Protein AF-A0AAV4UD86-F1 (afdb_monomer)

Organism: NCBI:txid1538125

Secondary structure (DSSP, 8-state):
---EE-GGG-BTTB--EES--TTS-EEEEEEEE--TTT--EEEEEEEEP--B--SS--EEEE--S---TTPPP-EEEEPPP-BSPP----EETTEEPPGGG-----

Sequence (106 aa):
MPLSVQLSKSNKNSVYLRHVDLNSGGIYRCEISAEAPSFDTAEAEKEMKVFVLPSEGPTLTGGNQEYRIGDTVVVNCTSAKSKPAATLRWYINDELVSQENSPVRS

Structure (mmCIF, N/CA/C/O backbone):
data_AF-A0AAV4UD86-F1
#
_entry.id   AF-A0AAV4UD86-F1
#
loop_
_atom_site.group_PDB
_atom_site.id
_atom_site.type_symbol
_atom_site.label_atom_id
_atom_site.label_alt_id
_atom_site.label_comp_id
_atom_site.label_asym_id
_atom_site.label_entity_id
_atom_site.label_seq_id
_atom_site.pdbx_PDB_ins_code
_atom_site.Cartn_x
_atom_site.Cartn_y
_atom_site.Cartn_z
_atom_site.occupancy
_atom_site.B_iso_or_equiv
_atom_site.auth_seq_id
_atom_site.auth_comp_id
_atom_site.auth_asym_id
_atom_site.auth_atom_id
_atom_site.pdbx_PDB_model_num
ATOM 1 N N . MET A 1 1 ? -0.052 -17.246 -5.768 1.00 74.44 1 MET A N 1
ATOM 2 C CA . MET A 1 1 ? 0.577 -17.507 -7.084 1.00 74.44 1 MET A CA 1
ATOM 3 C C . MET A 1 1 ? 1.700 -16.502 -7.273 1.00 74.44 1 MET A C 1
ATOM 5 O O . MET A 1 1 ? 1.542 -15.400 -6.762 1.00 74.44 1 MET A O 1
ATOM 9 N N . PRO A 1 2 ? 2.809 -16.861 -7.935 1.00 90.25 2 PRO A N 1
ATOM 10 C CA . PRO A 1 2 ? 3.921 -15.937 -8.146 1.00 90.25 2 PRO A CA 1
ATOM 11 C C . PRO A 1 2 ? 3.540 -14.794 -9.099 1.00 90.25 2 PRO A C 1
ATOM 13 O O . PRO A 1 2 ? 2.690 -14.969 -9.984 1.00 90.25 2 PRO A O 1
ATOM 16 N N . LEU A 1 3 ? 4.203 -13.647 -8.925 1.00 94.38 3 LEU A N 1
ATOM 17 C CA . LEU A 1 3 ? 4.161 -12.524 -9.861 1.00 94.38 3 LEU A CA 1
ATOM 18 C C . LEU A 1 3 ? 4.537 -13.021 -11.263 1.00 94.38 3 LEU A C 1
ATOM 20 O O . LEU A 1 3 ? 5.511 -13.754 -11.431 1.00 94.38 3 LEU A O 1
ATOM 24 N N . SER A 1 4 ? 3.754 -12.655 -12.275 1.00 96.12 4 SER A N 1
ATOM 25 C CA . SER A 1 4 ? 3.971 -13.134 -13.648 1.00 96.12 4 SER A CA 1
ATOM 26 C C . SER A 1 4 ? 3.584 -12.086 -14.683 1.00 96.12 4 SER A C 1
ATOM 28 O O . SER A 1 4 ? 2.641 -11.323 -14.481 1.00 96.12 4 SER A O 1
ATOM 30 N N . VAL A 1 5 ? 4.294 -12.062 -15.809 1.00 96.31 5 VAL A N 1
ATOM 31 C CA . VAL A 1 5 ? 3.969 -11.190 -16.944 1.00 96.31 5 VAL A CA 1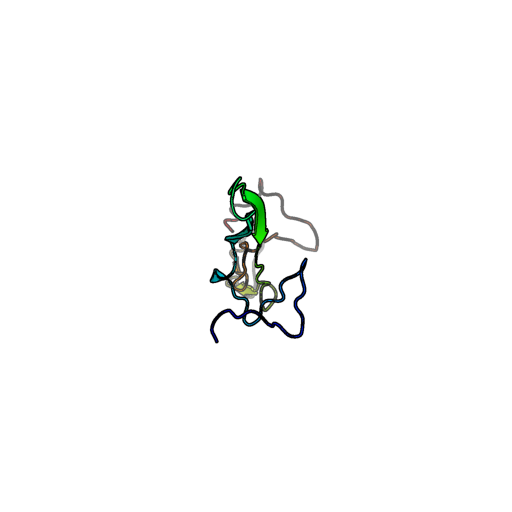
ATOM 32 C C . VAL A 1 5 ? 2.922 -11.866 -17.824 1.00 96.31 5 VAL A C 1
ATOM 34 O O . VAL A 1 5 ? 3.102 -12.998 -18.272 1.00 96.31 5 VAL A O 1
ATOM 37 N N . GLN A 1 6 ? 1.834 -11.163 -18.130 1.00 97.38 6 GLN A N 1
ATOM 38 C CA . GLN A 1 6 ? 0.854 -11.613 -19.108 1.00 97.38 6 GLN A CA 1
ATOM 39 C C . GLN A 1 6 ? 1.210 -11.092 -20.503 1.00 97.38 6 GLN A C 1
ATOM 41 O O . GLN A 1 6 ? 0.795 -10.001 -20.904 1.00 97.38 6 GLN A O 1
ATOM 46 N N . LEU A 1 7 ? 1.918 -11.919 -21.273 1.00 96.75 7 LEU A N 1
ATOM 47 C CA . LEU A 1 7 ? 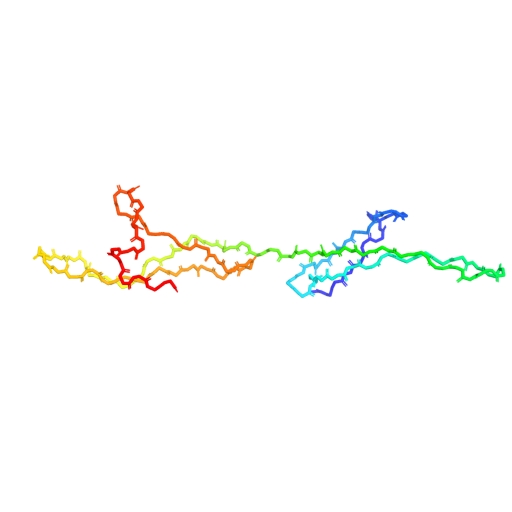2.375 -11.576 -22.624 1.00 96.75 7 LEU A CA 1
ATOM 48 C C . LEU A 1 7 ? 1.227 -11.200 -23.571 1.00 96.75 7 LEU A C 1
ATOM 50 O O . LEU A 1 7 ? 1.345 -10.227 -24.302 1.00 96.75 7 LEU A O 1
ATOM 54 N N . SER A 1 8 ? 0.077 -11.880 -23.497 1.00 97.75 8 SER A N 1
ATOM 55 C CA . SER A 1 8 ? -1.079 -11.587 -24.363 1.00 97.75 8 SER A CA 1
ATOM 56 C C . SER A 1 8 ? -1.726 -10.215 -24.140 1.00 97.75 8 SER A C 1
ATOM 58 O O . SER A 1 8 ? -2.517 -9.778 -24.970 1.00 97.75 8 SER A O 1
ATOM 60 N N . LYS A 1 9 ? -1.412 -9.537 -23.028 1.00 97.75 9 LYS A N 1
ATOM 61 C CA . LYS A 1 9 ? -1.854 -8.164 -22.724 1.00 97.75 9 LYS A CA 1
ATOM 62 C C . LYS A 1 9 ? -0.704 -7.153 -22.724 1.00 97.75 9 LYS A C 1
ATOM 64 O O . LYS A 1 9 ? -0.926 -5.990 -22.401 1.00 97.75 9 LYS A O 1
ATOM 69 N N . SER A 1 10 ? 0.507 -7.600 -23.039 1.00 97.62 10 SER A N 1
ATOM 70 C CA . SER A 1 10 ? 1.710 -6.770 -23.046 1.00 97.62 10 SER A CA 1
ATOM 71 C C . SER A 1 10 ? 2.114 -6.435 -24.481 1.00 97.62 10 SER A C 1
ATOM 73 O O . SER A 1 10 ? 1.723 -7.116 -25.429 1.00 97.62 10 SER A O 1
ATOM 75 N N . ASN A 1 11 ? 2.891 -5.373 -24.651 1.00 95.62 11 ASN A N 1
ATOM 76 C CA . ASN A 1 11 ? 3.428 -4.952 -25.941 1.00 95.62 11 ASN A CA 1
ATOM 77 C C . ASN A 1 11 ? 4.803 -4.284 -25.753 1.00 95.62 11 ASN A C 1
ATOM 79 O O . ASN A 1 11 ? 5.364 -4.304 -24.660 1.00 95.62 11 ASN A O 1
ATOM 83 N N . LYS A 1 12 ? 5.340 -3.678 -26.819 1.00 90.62 12 LYS A N 1
ATOM 84 C CA . LYS A 1 12 ? 6.676 -3.056 -26.834 1.00 90.62 12 LYS A CA 1
ATOM 85 C C . LYS A 1 12 ? 6.862 -1.913 -25.824 1.00 90.62 12 LYS A C 1
ATOM 87 O O . LYS A 1 12 ? 7.995 -1.583 -25.505 1.00 90.62 12 LYS A O 1
ATOM 92 N N . ASN A 1 13 ? 5.781 -1.311 -25.334 1.00 90.75 13 ASN A N 1
ATOM 93 C CA . ASN A 1 13 ? 5.810 -0.137 -24.460 1.00 90.75 13 ASN A CA 1
ATOM 94 C C . ASN A 1 13 ? 5.059 -0.357 -23.137 1.00 90.75 13 ASN A C 1
ATOM 96 O O . ASN A 1 13 ? 4.973 0.558 -22.321 1.00 90.75 13 ASN A O 1
ATOM 100 N N . SER A 1 14 ? 4.444 -1.521 -22.918 1.00 93.81 14 SER A N 1
ATOM 101 C CA . SER A 1 14 ? 3.599 -1.769 -21.746 1.00 93.81 14 SER A CA 1
ATOM 102 C C . SER A 1 14 ? 3.654 -3.227 -21.312 1.00 93.81 14 SER A C 1
ATOM 104 O O . SER A 1 14 ? 3.437 -4.132 -22.118 1.00 93.81 14 SER A O 1
ATOM 106 N N . VAL A 1 15 ? 3.889 -3.446 -20.018 1.00 94.69 15 VAL A N 1
ATOM 107 C CA . VAL A 1 15 ? 3.957 -4.771 -19.389 1.00 94.69 15 VAL A CA 1
ATOM 108 C C . VAL A 1 15 ? 2.758 -4.949 -18.464 1.00 94.69 15 VAL A C 1
ATOM 110 O O . VAL A 1 15 ? 2.531 -4.138 -17.569 1.00 94.69 15 VAL A O 1
ATOM 113 N N . TYR A 1 16 ? 1.990 -6.019 -18.666 1.00 96.94 16 TYR A N 1
ATOM 114 C CA . TYR A 1 16 ? 0.863 -6.368 -17.802 1.00 96.94 16 TYR A CA 1
ATOM 115 C C . TYR A 1 16 ? 1.284 -7.435 -16.788 1.00 96.94 16 TYR A C 1
ATOM 117 O O . TYR A 1 16 ? 1.624 -8.554 -17.173 1.00 96.94 16 TYR A O 1
ATOM 125 N N . LEU A 1 17 ? 1.229 -7.115 -15.494 1.00 96.00 17 LEU A N 1
ATOM 126 C CA . LEU A 1 17 ? 1.582 -8.030 -14.404 1.00 96.00 17 LEU A CA 1
ATOM 127 C C . LEU A 1 17 ? 0.335 -8.692 -13.797 1.00 96.00 17 LEU A C 1
ATOM 129 O O . LEU A 1 17 ? -0.709 -8.061 -13.627 1.00 96.00 17 LEU A O 1
ATOM 133 N N . ARG A 1 18 ? 0.444 -9.975 -13.445 1.00 96.50 18 ARG A N 1
ATOM 134 C CA . ARG A 1 18 ? -0.562 -10.762 -12.717 1.00 96.50 18 ARG A CA 1
ATOM 135 C C . ARG A 1 18 ? -0.034 -11.212 -11.369 1.00 96.50 18 ARG A C 1
ATOM 137 O O . ARG A 1 18 ? 1.162 -11.441 -11.222 1.00 96.50 18 ARG A O 1
ATOM 144 N N . HIS A 1 19 ? -0.969 -11.431 -10.443 1.00 95.12 19 HIS A N 1
ATOM 145 C CA . HIS A 1 19 ? -0.690 -11.823 -9.060 1.00 95.12 19 HIS A CA 1
ATOM 146 C C . HIS A 1 19 ? 0.174 -10.783 -8.332 1.00 95.12 19 HIS A C 1
ATOM 148 O O . HIS A 1 19 ? 1.106 -11.133 -7.620 1.00 95.12 19 HIS A O 1
ATOM 154 N N . VAL A 1 20 ? -0.141 -9.501 -8.549 1.00 94.25 20 VAL A N 1
ATOM 155 C CA . VAL A 1 20 ? 0.484 -8.383 -7.836 1.00 94.25 20 VAL A CA 1
ATOM 156 C C . VAL A 1 20 ? 0.059 -8.430 -6.373 1.00 94.25 20 VAL A C 1
ATOM 158 O O . VAL A 1 20 ? -1.128 -8.53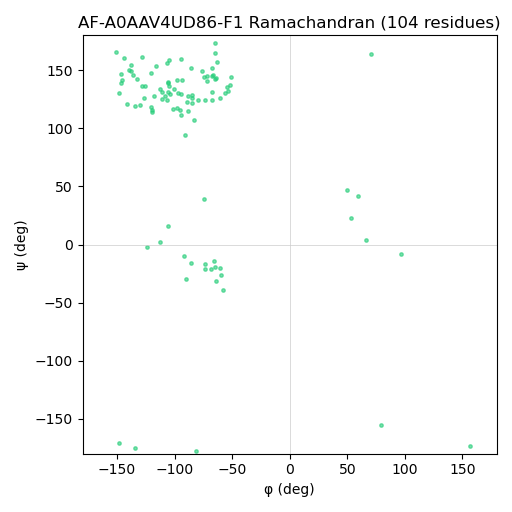0 -6.062 1.00 94.25 20 VAL A O 1
ATOM 161 N N . ASP A 1 21 ? 1.039 -8.329 -5.489 1.00 94.25 21 ASP A N 1
ATOM 162 C CA . ASP A 1 21 ? 0.871 -8.271 -4.043 1.00 94.25 21 ASP A CA 1
ATOM 163 C C . ASP A 1 21 ? 1.740 -7.156 -3.435 1.00 94.25 21 ASP A C 1
ATOM 165 O O . ASP A 1 21 ? 2.397 -6.387 -4.139 1.00 94.25 21 ASP A O 1
ATOM 169 N N . LEU A 1 22 ? 1.762 -7.062 -2.105 1.00 93.56 22 LEU A N 1
ATOM 170 C CA . LEU A 1 22 ? 2.545 -6.053 -1.389 1.00 93.56 22 LEU A CA 1
ATOM 171 C C . LEU A 1 22 ? 4.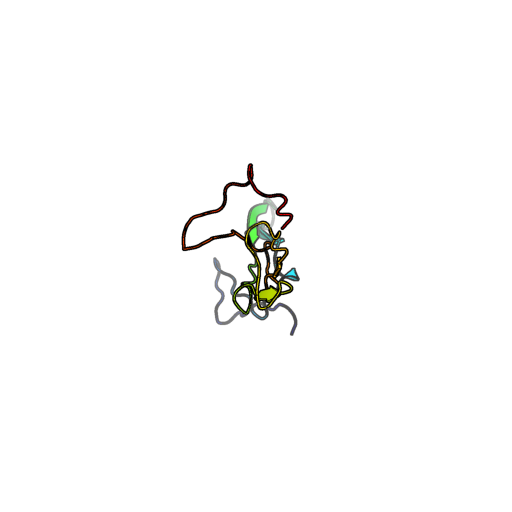057 -6.116 -1.645 1.00 93.56 22 LEU A C 1
ATOM 173 O O . LEU A 1 22 ? 4.717 -5.083 -1.508 1.00 93.56 22 LEU A O 1
ATOM 177 N N . ASN A 1 23 ? 4.587 -7.292 -1.990 1.00 93.50 23 ASN A N 1
ATOM 178 C CA . ASN A 1 23 ? 6.008 -7.518 -2.263 1.00 93.50 23 ASN A CA 1
ATOM 179 C C . ASN A 1 23 ? 6.366 -7.192 -3.714 1.00 93.50 23 ASN A C 1
ATOM 181 O O . ASN A 1 23 ? 7.534 -7.032 -4.043 1.00 93.50 23 ASN A O 1
ATOM 185 N N . SER A 1 24 ? 5.358 -7.081 -4.577 1.00 95.38 24 SER A N 1
ATOM 186 C CA . SER A 1 24 ? 5.532 -6.705 -5.976 1.00 95.38 24 SER A CA 1
ATOM 187 C C . SER A 1 24 ? 5.857 -5.215 -6.138 1.00 95.38 24 SER A C 1
ATOM 189 O O . SER A 1 24 ? 6.307 -4.809 -7.205 1.00 95.38 24 SER A O 1
ATOM 191 N N . GLY A 1 25 ? 5.609 -4.387 -5.116 1.00 95.56 25 GLY A N 1
ATOM 192 C CA . GLY A 1 25 ? 5.965 -2.967 -5.132 1.00 95.56 25 GLY A CA 1
ATOM 193 C C . GLY A 1 25 ? 7.479 -2.747 -5.110 1.00 95.56 25 GLY A C 1
ATOM 194 O O . GLY A 1 25 ? 8.209 -3.491 -4.461 1.00 95.56 25 GLY A O 1
ATOM 195 N N . GLY A 1 26 ? 7.950 -1.713 -5.800 1.00 96.25 26 GLY A N 1
ATOM 196 C CA . GLY A 1 26 ? 9.379 -1.430 -5.935 1.00 96.25 26 GLY A CA 1
ATOM 197 C C . GLY A 1 26 ? 9.697 -0.604 -7.174 1.00 96.25 26 GLY A C 1
ATOM 198 O O . GLY A 1 26 ? 8.792 -0.134 -7.864 1.00 96.25 26 GLY A O 1
ATOM 199 N N . ILE A 1 27 ? 10.986 -0.423 -7.451 1.00 97.81 27 ILE A N 1
ATOM 200 C CA . ILE A 1 27 ? 11.462 0.265 -8.654 1.00 97.81 27 ILE A CA 1
ATOM 201 C C . ILE A 1 27 ? 11.523 -0.738 -9.807 1.00 97.81 27 ILE A C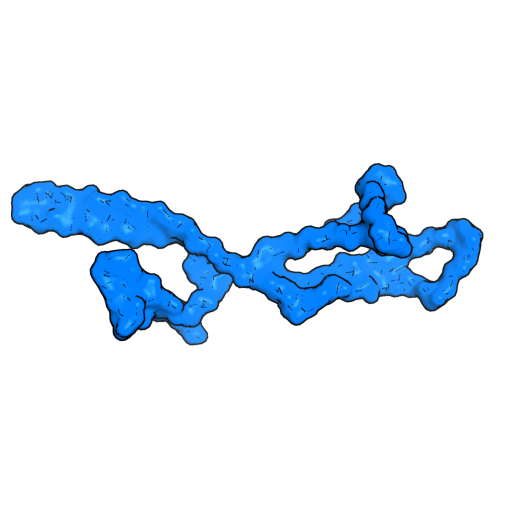 1
ATOM 203 O O . ILE A 1 27 ? 12.146 -1.791 -9.696 1.00 97.81 27 ILE A O 1
ATOM 207 N N . TYR A 1 28 ? 10.863 -0.399 -10.909 1.00 95.94 28 TYR A N 1
ATOM 208 C CA . TYR A 1 28 ? 10.898 -1.136 -12.163 1.00 95.94 28 TYR A CA 1
ATOM 209 C C . TYR A 1 28 ? 11.744 -0.358 -13.163 1.00 95.94 28 TYR A C 1
ATOM 211 O O . TYR A 1 28 ? 11.531 0.841 -13.352 1.00 95.94 28 TYR A O 1
ATOM 219 N N . ARG A 1 29 ? 12.674 -1.056 -13.813 1.00 95.19 29 ARG A N 1
ATOM 220 C CA . ARG A 1 29 ? 13.599 -0.510 -14.806 1.00 95.19 29 ARG A CA 1
ATOM 221 C C . ARG A 1 29 ? 13.258 -1.057 -16.186 1.00 95.19 29 ARG A C 1
ATOM 223 O O . ARG A 1 29 ? 13.064 -2.260 -16.353 1.00 95.19 29 ARG A O 1
ATOM 230 N N . CYS A 1 30 ? 13.172 -0.167 -17.165 1.00 93.38 30 CYS A N 1
ATOM 231 C CA . CYS A 1 30 ? 13.155 -0.510 -18.579 1.00 93.38 30 CYS A CA 1
ATOM 232 C C . CYS A 1 30 ? 14.535 -0.194 -19.151 1.00 93.38 30 CYS A C 1
ATOM 234 O O . CYS A 1 30 ? 15.035 0.907 -18.946 1.00 93.38 30 CYS A O 1
ATOM 236 N N . GLU A 1 31 ? 15.133 -1.155 -19.847 1.00 93.81 31 GLU A N 1
ATOM 237 C CA . GLU A 1 31 ? 16.467 -1.044 -20.427 1.00 93.81 31 GLU A CA 1
ATOM 238 C C . GLU A 1 31 ? 16.426 -1.433 -21.906 1.00 93.81 31 GLU A C 1
ATOM 240 O O . GLU A 1 31 ? 15.762 -2.401 -22.286 1.00 93.81 31 GLU A O 1
ATOM 245 N N . ILE A 1 32 ? 17.113 -0.653 -22.736 1.00 92.12 32 ILE A N 1
ATOM 246 C CA . ILE A 1 32 ? 17.245 -0.861 -24.175 1.00 92.12 32 ILE A CA 1
ATOM 247 C C . ILE A 1 32 ? 18.730 -0.768 -24.511 1.00 92.12 32 ILE A C 1
ATOM 249 O O . ILE A 1 32 ? 19.333 0.285 -24.313 1.00 92.12 32 ILE A O 1
ATOM 253 N N . SER A 1 33 ? 19.295 -1.840 -25.060 1.00 92.50 33 SER A N 1
ATOM 254 C CA . SER A 1 33 ? 20.699 -1.888 -25.473 1.00 92.50 33 SER A CA 1
ATOM 255 C C . SER A 1 33 ? 20.817 -1.988 -26.991 1.00 92.50 33 SER A C 1
ATOM 257 O O . SER A 1 33 ? 20.121 -2.781 -27.629 1.00 92.50 33 SER A O 1
ATOM 259 N N . ALA A 1 34 ? 21.697 -1.176 -27.567 1.00 92.88 34 ALA A N 1
ATOM 260 C CA . ALA A 1 34 ? 22.146 -1.307 -28.941 1.00 92.88 34 ALA A CA 1
ATOM 261 C C . ALA A 1 34 ? 23.159 -2.458 -29.056 1.00 92.88 34 ALA A C 1
ATOM 263 O O . ALA A 1 34 ? 23.901 -2.754 -28.120 1.00 92.88 34 ALA A O 1
ATOM 264 N N . GLU A 1 35 ? 23.196 -3.113 -30.214 1.00 91.69 35 GLU A N 1
ATOM 265 C CA . GLU A 1 35 ? 24.191 -4.148 -30.505 1.00 91.69 35 GLU A CA 1
ATOM 266 C C . GLU A 1 35 ? 25.532 -3.535 -30.956 1.00 91.69 35 GLU A C 1
ATOM 268 O O . GLU A 1 35 ? 25.719 -2.314 -30.995 1.00 91.69 35 GLU A O 1
ATOM 273 N N . ALA A 1 36 ? 26.497 -4.398 -31.285 1.00 90.44 36 ALA A N 1
ATOM 274 C CA . ALA A 1 36 ? 27.781 -3.985 -31.836 1.00 90.44 36 ALA A CA 1
ATOM 275 C C . ALA A 1 36 ? 27.602 -3.038 -33.048 1.00 90.44 36 ALA A C 1
ATOM 277 O O . ALA A 1 36 ? 26.703 -3.252 -33.866 1.00 90.44 36 ALA A O 1
ATOM 278 N N . PRO A 1 37 ? 28.479 -2.028 -33.223 1.00 88.94 37 PRO A N 1
ATOM 279 C CA . PRO A 1 37 ? 29.734 -1.809 -32.496 1.00 88.94 37 PRO A CA 1
ATOM 280 C C . PRO A 1 37 ? 29.634 -0.917 -31.248 1.00 88.94 37 PRO A C 1
ATOM 282 O O . PRO A 1 37 ? 30.627 -0.818 -30.533 1.00 88.94 37 PRO A O 1
ATOM 285 N N . SER A 1 38 ? 28.506 -0.243 -30.993 1.00 88.62 38 SER A N 1
ATOM 286 C CA . SER A 1 38 ? 28.452 0.806 -29.963 1.00 88.62 38 SER A CA 1
ATOM 287 C C . SER A 1 38 ? 28.075 0.302 -28.569 1.00 88.62 38 SER A C 1
ATOM 289 O O . SER A 1 38 ? 28.558 0.862 -27.591 1.00 88.62 38 SER A O 1
ATOM 291 N N . PHE A 1 39 ? 27.286 -0.777 -28.461 1.00 88.62 39 PHE A N 1
ATOM 292 C CA . PHE A 1 39 ? 26.859 -1.366 -27.178 1.00 88.62 39 PHE A CA 1
ATOM 293 C C . PHE A 1 39 ? 26.203 -0.366 -26.200 1.00 88.62 39 PHE A C 1
ATOM 295 O O . PHE A 1 39 ? 26.185 -0.587 -24.987 1.00 88.62 39 PHE A O 1
ATOM 302 N N . ASP A 1 40 ? 25.661 0.742 -26.713 1.00 93.50 40 ASP A N 1
ATOM 303 C CA . ASP A 1 40 ? 25.027 1.777 -25.896 1.00 93.50 40 ASP A CA 1
ATOM 304 C C . ASP A 1 40 ? 23.795 1.222 -25.182 1.00 93.50 40 ASP A C 1
ATOM 306 O O . ASP A 1 40 ? 23.041 0.438 -25.752 1.00 93.50 40 ASP A O 1
ATOM 310 N N . THR A 1 41 ? 23.549 1.657 -23.947 1.00 94.56 41 THR A N 1
ATOM 311 C CA . THR A 1 41 ? 22.360 1.263 -23.183 1.00 94.56 41 THR A CA 1
ATOM 312 C C . THR A 1 41 ? 21.626 2.497 -22.678 1.00 94.56 41 THR A C 1
ATOM 314 O O . THR A 1 41 ? 22.214 3.363 -22.033 1.00 94.56 41 THR A O 1
ATOM 317 N N . ALA A 1 42 ? 20.334 2.574 -22.981 1.00 94.44 42 ALA A N 1
ATOM 318 C CA . ALA A 1 42 ? 19.419 3.565 -22.443 1.00 94.44 42 ALA A CA 1
ATOM 319 C C . ALA A 1 42 ? 18.504 2.901 -21.416 1.00 94.44 42 ALA A C 1
ATOM 321 O O . ALA A 1 42 ? 18.007 1.794 -21.629 1.00 94.44 42 ALA A O 1
ATOM 322 N N . GLU A 1 43 ? 18.248 3.594 -20.316 1.00 95.12 43 GLU A N 1
ATOM 323 C CA . GLU A 1 43 ? 17.431 3.075 -19.230 1.00 95.12 43 GLU A CA 1
ATOM 324 C C . GLU A 1 43 ? 16.473 4.130 -18.675 1.00 95.12 43 GLU A C 1
ATOM 326 O O . GLU A 1 43 ? 16.709 5.337 -18.771 1.00 95.12 43 GLU A O 1
ATOM 331 N N . ALA A 1 44 ? 15.369 3.664 -18.102 1.00 95.44 44 ALA A N 1
ATOM 332 C CA . ALA A 1 44 ? 14.425 4.490 -17.371 1.00 95.44 44 ALA A CA 1
ATOM 333 C C . ALA A 1 44 ? 13.821 3.698 -16.212 1.00 95.44 44 ALA A C 1
ATOM 335 O O . ALA A 1 44 ? 13.492 2.520 -16.357 1.00 95.44 44 ALA A O 1
ATOM 336 N N . GLU A 1 45 ? 13.612 4.362 -15.078 1.00 96.88 45 GLU A N 1
ATOM 337 C CA . GLU A 1 45 ? 13.087 3.741 -13.864 1.00 96.88 45 GLU A CA 1
ATOM 338 C C . GLU A 1 45 ? 11.780 4.385 -13.397 1.00 96.88 45 GLU A C 1
ATOM 340 O O . GLU A 1 45 ? 11.547 5.590 -13.549 1.00 96.88 45 GLU A O 1
ATOM 345 N N . LYS A 1 46 ? 10.911 3.575 -12.786 1.00 96.81 46 LYS A N 1
ATOM 346 C CA . LYS A 1 46 ? 9.696 4.055 -12.127 1.00 96.81 46 LYS A CA 1
ATOM 347 C C . LYS A 1 46 ? 9.336 3.211 -10.912 1.00 96.81 46 LYS A C 1
ATOM 349 O O . LYS A 1 46 ? 9.371 1.988 -10.955 1.00 96.81 46 LYS A O 1
ATOM 354 N N . GLU A 1 47 ? 8.916 3.872 -9.840 1.00 97.31 47 GLU A N 1
ATOM 355 C CA . GLU A 1 47 ? 8.394 3.208 -8.646 1.00 97.31 47 GLU A CA 1
ATOM 356 C C . GLU A 1 47 ? 6.930 2.770 -8.842 1.00 97.31 47 GLU A C 1
ATOM 358 O O . GLU A 1 47 ? 6.053 3.593 -9.122 1.00 97.31 47 GLU A O 1
ATOM 363 N N . MET A 1 48 ? 6.652 1.481 -8.638 1.00 95.69 48 MET A N 1
ATOM 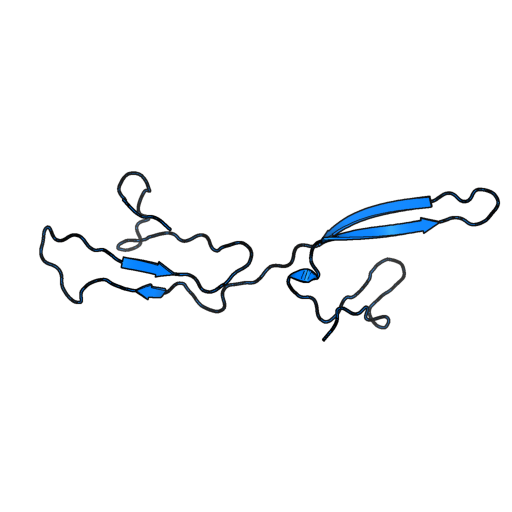364 C CA . MET A 1 48 ? 5.304 0.933 -8.500 1.00 95.69 48 MET A CA 1
ATOM 365 C C . MET A 1 48 ? 4.935 0.829 -7.017 1.00 95.69 48 MET A C 1
ATOM 367 O O . MET A 1 48 ? 5.520 0.042 -6.270 1.00 95.69 48 MET A O 1
ATOM 371 N N . LYS A 1 49 ? 3.915 1.584 -6.599 1.00 95.88 49 LYS A N 1
ATOM 372 C CA . LYS A 1 49 ? 3.355 1.525 -5.241 1.00 95.88 49 LYS A CA 1
ATOM 373 C C . LYS A 1 49 ? 2.123 0.631 -5.214 1.00 95.88 49 LYS A C 1
ATOM 375 O O . LYS A 1 49 ? 1.209 0.811 -6.013 1.00 95.88 49 LYS A O 1
ATOM 380 N N . VAL A 1 50 ? 2.088 -0.301 -4.264 1.00 95.44 50 VAL A N 1
ATOM 381 C CA . VAL A 1 50 ? 0.938 -1.183 -4.035 1.00 95.44 50 VAL A CA 1
ATOM 382 C C . VAL A 1 50 ? 0.219 -0.741 -2.769 1.00 95.44 50 VAL A C 1
ATOM 384 O O . VAL A 1 50 ? 0.825 -0.659 -1.698 1.00 95.44 50 VAL A O 1
ATOM 387 N N . PHE A 1 51 ? -1.074 -0.462 -2.910 1.00 95.06 51 PHE A N 1
ATOM 388 C CA . PHE A 1 51 ? -1.944 -0.020 -1.828 1.00 95.06 51 PHE A CA 1
ATOM 389 C C . PHE A 1 51 ? -2.863 -1.157 -1.396 1.00 95.06 51 PHE A C 1
ATOM 391 O O . PHE A 1 51 ? -3.393 -1.889 -2.231 1.00 95.06 51 PHE A O 1
ATOM 398 N N . VAL A 1 52 ? -3.063 -1.279 -0.088 1.00 94.62 52 VAL A N 1
ATOM 399 C CA . VAL A 1 52 ? -4.044 -2.194 0.500 1.00 94.62 52 VAL A CA 1
ATOM 400 C C . VAL A 1 52 ? -5.017 -1.351 1.291 1.00 94.62 52 VAL A C 1
ATOM 402 O O . VAL A 1 52 ? -4.631 -0.712 2.270 1.00 94.62 52 VAL A O 1
ATOM 405 N N . LEU A 1 53 ? -6.265 -1.333 0.836 1.00 93.88 53 LEU A N 1
ATOM 406 C CA . LEU A 1 53 ? -7.344 -0.670 1.550 1.00 93.88 53 LEU A CA 1
ATOM 407 C C . LEU A 1 53 ? -7.749 -1.519 2.764 1.00 93.88 53 LEU A C 1
ATOM 409 O O . LEU A 1 53 ? -7.727 -2.749 2.660 1.00 93.88 53 LEU A O 1
ATOM 413 N N . PRO A 1 54 ? -8.123 -0.889 3.893 1.00 95.06 54 PRO A N 1
ATOM 414 C CA . PRO A 1 54 ? -8.783 -1.599 4.980 1.00 95.06 54 PRO A CA 1
ATOM 415 C C . PRO A 1 54 ? -9.993 -2.373 4.440 1.00 95.06 54 PRO A C 1
ATOM 417 O O . PRO A 1 54 ? -10.754 -1.847 3.627 1.00 95.06 54 PRO A O 1
ATOM 420 N N . SER A 1 55 ? -10.178 -3.615 4.886 1.00 95.31 55 SER A N 1
ATOM 421 C CA . SER A 1 55 ? -11.325 -4.445 4.483 1.00 95.31 55 SER A CA 1
ATOM 422 C C . SER A 1 55 ? -12.660 -3.933 5.026 1.00 95.31 55 SER A C 1
ATOM 424 O O . SER A 1 55 ? -13.713 -4.269 4.494 1.00 95.31 55 SER A O 1
ATOM 426 N N . GLU A 1 56 ? -12.609 -3.137 6.088 1.00 95.25 56 GLU A N 1
ATOM 427 C CA . GLU A 1 56 ? -13.748 -2.595 6.815 1.00 95.25 56 GLU A CA 1
ATOM 428 C C . GLU A 1 56 ? -13.377 -1.246 7.445 1.00 95.25 56 GLU A C 1
ATOM 430 O O . GLU A 1 56 ? -12.200 -0.874 7.519 1.00 95.25 56 GLU A O 1
ATOM 435 N N . GLY A 1 57 ? -14.397 -0.502 7.876 1.00 93.00 57 GLY A N 1
ATOM 436 C CA . GLY A 1 57 ? -14.206 0.726 8.643 1.00 93.00 57 GLY A CA 1
ATOM 437 C C . GLY A 1 57 ? -13.572 0.458 10.014 1.00 93.00 57 GLY A C 1
ATOM 438 O O . GLY A 1 57 ? -13.539 -0.685 10.470 1.00 93.00 57 GLY A O 1
ATOM 439 N N . PRO A 1 58 ? -13.053 1.495 10.690 1.00 94.50 58 PRO A N 1
ATOM 440 C CA . PRO A 1 58 ? -12.477 1.317 12.010 1.00 94.50 58 PRO A CA 1
ATOM 441 C C . PRO A 1 58 ? -13.541 0.931 13.039 1.00 94.50 58 PRO A C 1
ATOM 443 O O . PRO A 1 58 ? -14.675 1.408 12.997 1.00 94.50 58 PRO A O 1
ATOM 446 N N . THR A 1 59 ? -13.151 0.098 13.996 1.00 94.69 59 THR A N 1
ATOM 447 C CA . THR A 1 59 ? -14.011 -0.336 15.097 1.00 94.69 59 THR A CA 1
ATOM 448 C C . THR A 1 59 ? -13.625 0.378 16.382 1.00 94.69 59 THR A C 1
ATOM 450 O O . THR A 1 59 ? -12.437 0.457 16.714 1.00 94.69 59 THR A O 1
ATOM 453 N N . LEU A 1 60 ? -14.629 0.841 17.124 1.00 92.56 60 LEU A N 1
ATOM 454 C CA . LEU A 1 60 ? -14.458 1.333 18.485 1.00 92.56 60 LEU A CA 1
ATOM 455 C C . LEU A 1 60 ? -14.600 0.174 19.470 1.00 92.56 60 LEU A C 1
ATOM 457 O O . LEU A 1 60 ? -15.584 -0.563 19.427 1.00 92.56 60 LEU A O 1
ATOM 461 N N . THR A 1 61 ? -13.621 0.012 20.353 1.00 92.88 61 THR A N 1
ATOM 462 C CA . THR A 1 61 ? -13.655 -0.964 21.447 1.00 92.88 61 THR A CA 1
ATOM 463 C C . THR A 1 61 ? -13.345 -0.291 22.782 1.00 92.88 61 THR A C 1
ATOM 465 O O . THR A 1 61 ? -12.800 0.813 22.834 1.00 92.88 61 THR A O 1
ATOM 468 N N . GLY A 1 62 ? -13.708 -0.953 23.880 1.00 89.62 62 GLY A N 1
ATOM 469 C CA . GLY A 1 62 ? -13.708 -0.339 25.205 1.00 89.62 62 GLY A CA 1
ATOM 470 C C . GLY A 1 62 ? -14.942 0.532 25.421 1.00 89.62 62 GLY A C 1
ATOM 471 O O . GLY A 1 62 ? -15.978 0.323 24.793 1.00 89.62 62 GLY A O 1
ATOM 472 N N . GLY A 1 63 ? -14.819 1.501 26.322 1.00 88.81 63 GLY A N 1
ATOM 473 C CA . GLY A 1 63 ? -15.941 2.302 26.783 1.00 88.81 63 GLY A CA 1
ATOM 474 C C . GLY A 1 63 ? -16.929 1.534 27.673 1.00 88.81 63 GLY A C 1
ATOM 475 O O . GLY A 1 63 ? -16.922 0.307 27.748 1.00 88.81 63 GLY A O 1
ATOM 476 N N . ASN A 1 64 ? -17.773 2.285 28.372 1.00 89.38 64 ASN A N 1
ATOM 477 C CA . ASN A 1 64 ? -18.862 1.775 29.194 1.00 89.38 64 ASN A CA 1
ATOM 478 C C . ASN A 1 64 ? -20.196 2.032 28.494 1.00 89.38 64 ASN A C 1
ATOM 480 O O . ASN A 1 64 ? -20.321 2.950 27.684 1.00 89.38 64 ASN A O 1
ATOM 484 N N . GLN A 1 65 ? -21.204 1.234 28.842 1.00 90.62 65 GLN A N 1
ATOM 485 C CA . GLN A 1 65 ? -22.563 1.411 28.329 1.00 90.62 65 GLN A CA 1
ATOM 486 C C . GLN A 1 65 ? -23.183 2.741 28.785 1.00 90.62 65 GLN A C 1
ATOM 488 O O . GLN A 1 65 ? -23.970 3.335 28.054 1.00 90.62 65 GLN A O 1
ATOM 493 N N . GLU A 1 66 ? -22.813 3.211 29.978 1.00 92.69 66 GLU A N 1
ATOM 494 C CA . GLU A 1 66 ? -23.314 4.444 30.576 1.00 92.69 66 GLU A CA 1
ATOM 495 C C . GLU A 1 66 ? -22.183 5.210 31.266 1.00 92.69 66 GLU A C 1
ATOM 497 O O . GLU A 1 66 ? -21.227 4.619 31.776 1.00 92.69 66 GLU A O 1
ATOM 502 N N . TYR A 1 67 ? -22.331 6.533 31.296 1.00 92.00 67 TYR A N 1
ATOM 503 C CA . TYR A 1 67 ? -21.401 7.471 31.912 1.00 92.00 67 TYR A CA 1
ATOM 504 C C . TYR A 1 67 ? -22.163 8.519 32.714 1.00 92.00 67 TYR A C 1
ATOM 506 O O . TYR A 1 67 ? -23.257 8.946 32.335 1.00 92.00 67 TYR A O 1
ATOM 514 N N . ARG A 1 68 ? -21.567 8.959 33.817 1.00 95.19 68 ARG A N 1
ATOM 515 C CA . ARG A 1 68 ? -22.028 10.097 34.610 1.00 95.19 68 ARG A CA 1
ATOM 516 C C . ARG A 1 68 ? -21.296 11.362 34.184 1.00 95.19 68 ARG A C 1
ATOM 518 O O . ARG A 1 68 ? -20.216 11.330 33.601 1.00 95.19 68 ARG A O 1
ATOM 525 N N . ILE A 1 69 ? -21.892 12.506 34.505 1.00 93.06 69 ILE A N 1
ATOM 526 C CA . ILE A 1 69 ? -21.247 13.802 34.289 1.00 93.06 69 ILE A CA 1
ATOM 527 C C . ILE A 1 69 ? -19.949 13.843 35.101 1.00 93.06 69 ILE A C 1
ATOM 529 O O . ILE A 1 69 ? -19.967 13.629 36.312 1.00 93.06 69 ILE A O 1
ATOM 533 N N . GLY A 1 70 ? -18.843 14.141 34.418 1.00 89.56 70 GLY A N 1
ATOM 534 C CA . GLY A 1 70 ? -17.499 14.155 34.994 1.00 89.56 70 GLY A CA 1
ATOM 535 C C . GLY A 1 70 ? -16.700 12.870 34.769 1.00 89.56 70 GLY A C 1
ATOM 536 O O . GLY A 1 70 ? -15.504 12.870 35.051 1.00 89.56 70 GLY A O 1
ATOM 537 N N . ASP A 1 71 ? -17.312 11.809 34.233 1.00 89.88 71 ASP A N 1
ATOM 538 C CA . ASP A 1 71 ? -16.582 10.592 33.888 1.00 89.88 71 ASP A CA 1
ATOM 539 C C . ASP A 1 71 ? -15.688 10.802 32.658 1.00 89.88 71 ASP A C 1
ATOM 541 O O . ASP A 1 71 ? -16.049 11.477 31.691 1.00 89.88 71 ASP A O 1
ATOM 545 N N . THR A 1 72 ? -14.531 10.144 32.668 1.00 85.69 72 THR A N 1
ATOM 546 C CA . THR A 1 72 ? -13.636 10.083 31.512 1.00 85.69 72 THR A CA 1
ATOM 547 C C . THR A 1 72 ? -14.002 8.894 30.629 1.00 85.69 72 THR A C 1
ATOM 549 O O . THR A 1 72 ? -13.964 7.741 31.065 1.00 85.69 72 THR A O 1
ATOM 552 N N . VAL A 1 73 ? -14.295 9.162 29.357 1.00 88.31 73 VAL A N 1
ATOM 553 C CA . VAL A 1 73 ? -14.526 8.126 28.344 1.00 88.31 73 VAL A CA 1
ATOM 554 C C . VAL A 1 73 ? -13.186 7.686 27.759 1.00 88.31 73 VAL A C 1
ATOM 556 O O . VAL A 1 73 ? -12.452 8.496 27.197 1.00 88.31 73 VAL A O 1
ATOM 559 N N . VAL A 1 74 ? -12.874 6.394 27.872 1.00 87.06 74 VAL A N 1
ATOM 560 C CA . VAL A 1 74 ? -11.674 5.789 27.278 1.00 87.06 74 VAL A CA 1
ATOM 561 C C . VAL A 1 74 ? -12.104 4.704 26.301 1.00 87.06 74 VAL A C 1
ATOM 563 O O . VAL A 1 74 ? -12.703 3.701 26.691 1.00 87.06 74 VAL A O 1
ATOM 566 N N . VAL A 1 75 ? -11.791 4.921 25.029 1.00 90.88 75 VAL A N 1
ATOM 567 C CA . VAL A 1 75 ? -12.131 4.038 23.911 1.00 90.88 75 VAL A CA 1
ATOM 568 C C . VAL A 1 75 ? -10.937 3.914 22.972 1.00 90.88 75 VAL A C 1
ATOM 570 O O . VAL A 1 75 ? -10.157 4.852 22.815 1.00 90.88 75 VAL A O 1
ATOM 573 N N . ASN A 1 76 ? -10.818 2.761 22.321 1.00 91.19 76 ASN A N 1
ATOM 574 C CA . ASN A 1 76 ? -9.797 2.487 21.319 1.00 91.19 76 ASN A CA 1
ATOM 575 C C . ASN A 1 76 ? -10.434 2.436 19.935 1.00 91.19 76 ASN A C 1
ATOM 577 O O . ASN A 1 76 ? -11.376 1.682 19.709 1.00 91.19 76 ASN A O 1
ATOM 581 N N . CYS A 1 77 ? -9.883 3.197 18.994 1.00 91.38 77 CYS A N 1
ATOM 582 C CA . CYS A 1 77 ? -10.257 3.133 17.587 1.00 91.38 77 CYS A CA 1
ATOM 583 C C . CYS A 1 77 ? -9.200 2.330 16.839 1.00 91.38 77 CYS A C 1
ATOM 585 O O . CYS A 1 77 ? -8.035 2.718 16.803 1.00 91.38 77 CYS A O 1
ATOM 587 N N . THR A 1 78 ? -9.590 1.190 16.276 1.00 93.31 78 THR A N 1
ATOM 588 C CA . THR A 1 78 ? -8.677 0.304 15.543 1.00 93.31 78 THR A CA 1
ATOM 589 C C . THR A 1 78 ? -9.128 0.189 14.097 1.00 93.31 78 THR A C 1
ATOM 591 O O . THR A 1 78 ? -10.284 -0.128 13.835 1.00 93.31 78 THR A O 1
ATOM 594 N N . SER A 1 79 ? -8.219 0.437 13.153 1.00 96.06 79 SER A N 1
ATOM 595 C CA . SER A 1 79 ? -8.457 0.163 11.731 1.00 96.06 79 SER A CA 1
ATOM 596 C C . SER A 1 79 ? -8.119 -1.283 11.382 1.00 96.06 79 SER A C 1
ATOM 598 O O . SER A 1 79 ? -7.220 -1.890 11.970 1.00 96.06 79 SER A O 1
ATOM 600 N N . ALA A 1 80 ? -8.795 -1.822 10.367 1.00 96.44 80 ALA A N 1
ATOM 601 C CA . ALA A 1 80 ? -8.321 -3.025 9.701 1.00 96.44 80 ALA A CA 1
ATOM 602 C C . ALA A 1 80 ? -6.966 -2.771 9.014 1.00 96.44 80 ALA A C 1
ATOM 604 O O . ALA A 1 80 ? -6.605 -1.640 8.685 1.00 96.44 80 ALA A O 1
ATOM 605 N N . LYS A 1 81 ? -6.209 -3.849 8.780 1.00 94.62 81 LYS A N 1
ATOM 606 C CA . LYS A 1 81 ? -4.871 -3.781 8.17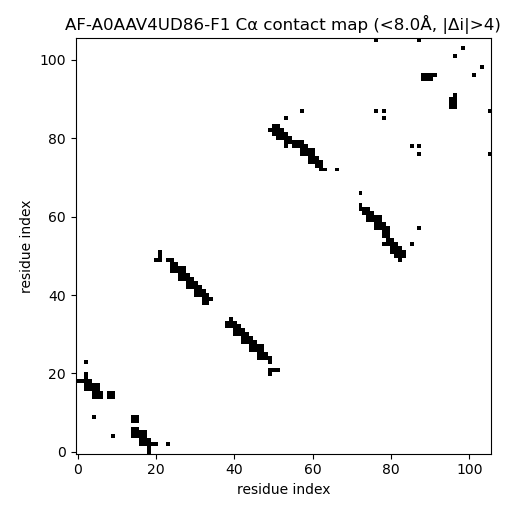5 1.00 94.62 81 LYS A CA 1
ATOM 607 C C . LYS A 1 81 ? -4.915 -3.063 6.823 1.00 94.62 81 LYS A C 1
ATOM 609 O O . LYS A 1 81 ? -5.685 -3.441 5.945 1.00 94.62 81 LYS A O 1
ATOM 614 N N . SER A 1 82 ? -4.027 -2.091 6.637 1.00 95.88 82 SER A N 1
ATOM 615 C CA . SER A 1 82 ? -3.899 -1.331 5.395 1.00 95.88 82 SER A CA 1
ATOM 616 C C . SER A 1 82 ? -2.445 -0.981 5.088 1.00 95.88 82 SER A C 1
ATOM 618 O O . SER A 1 82 ? -1.583 -0.989 5.971 1.00 95.88 82 SER A O 1
ATOM 620 N N . LYS A 1 83 ? -2.168 -0.654 3.823 1.00 94.88 83 LYS A N 1
ATOM 621 C CA . LYS A 1 83 ? -0.891 -0.069 3.397 1.00 94.88 83 LYS A CA 1
ATOM 622 C C . LYS A 1 83 ? -1.162 1.118 2.461 1.00 94.88 83 LYS A C 1
ATOM 624 O O . LYS A 1 83 ? -1.728 0.893 1.389 1.00 94.88 83 LYS A O 1
ATOM 629 N N . PRO A 1 84 ? -0.739 2.347 2.816 1.00 93.88 84 PRO A N 1
ATOM 630 C CA . PRO A 1 84 ? -0.089 2.725 4.078 1.00 93.88 84 PRO A CA 1
ATOM 631 C C . PRO A 1 84 ? -1.022 2.562 5.293 1.00 93.88 84 PRO A C 1
ATOM 633 O O . PRO A 1 84 ? -2.203 2.244 5.141 1.00 93.88 84 PRO A O 1
ATOM 636 N N . ALA A 1 85 ? -0.478 2.747 6.500 1.00 92.75 85 ALA A N 1
ATOM 637 C CA . ALA A 1 85 ? -1.274 2.747 7.724 1.00 92.75 85 ALA A CA 1
ATOM 638 C C . ALA A 1 85 ? -2.413 3.774 7.616 1.00 92.75 85 ALA A C 1
ATOM 640 O O . ALA A 1 85 ? -2.205 4.891 7.133 1.00 92.75 85 ALA A O 1
ATOM 641 N N . ALA A 1 86 ? -3.618 3.380 8.023 1.00 91.94 86 ALA A N 1
ATOM 642 C CA . ALA A 1 86 ? -4.786 4.240 7.942 1.00 91.94 86 ALA A CA 1
ATOM 643 C C . ALA A 1 86 ? -4.636 5.455 8.867 1.00 91.94 86 ALA A C 1
ATOM 645 O O . ALA A 1 86 ? -4.137 5.354 9.986 1.00 91.94 86 ALA A O 1
ATOM 646 N N . THR A 1 87 ? -5.109 6.611 8.408 1.00 91.06 87 THR A N 1
ATOM 647 C CA . THR A 1 87 ? -5.211 7.807 9.247 1.00 91.06 87 THR A CA 1
ATOM 648 C C . THR A 1 87 ? -6.560 7.808 9.951 1.00 91.06 87 THR A C 1
ATOM 650 O O . THR A 1 87 ? -7.598 7.920 9.300 1.00 91.06 87 THR A O 1
ATOM 653 N N . LEU A 1 88 ? -6.545 7.702 11.277 1.00 90.25 88 LEU A N 1
ATOM 654 C CA . LEU A 1 88 ? -7.746 7.755 12.106 1.00 90.25 88 LEU A CA 1
ATOM 655 C C . LEU A 1 88 ? -8.001 9.183 12.592 1.00 90.25 88 LEU A C 1
ATOM 657 O O . LEU A 1 88 ? -7.070 9.920 12.918 1.00 90.25 88 LEU A O 1
ATOM 661 N N . ARG A 1 89 ? -9.274 9.576 12.633 1.00 89.56 89 ARG A N 1
ATOM 662 C CA . ARG A 1 89 ? -9.736 10.863 13.167 1.00 89.56 89 ARG A CA 1
ATOM 663 C C . ARG A 1 89 ? -10.920 10.620 14.087 1.00 89.56 89 ARG A C 1
ATOM 665 O O . ARG A 1 89 ? -11.753 9.766 13.797 1.00 89.56 89 ARG A O 1
ATOM 672 N N . TRP A 1 90 ? -10.983 11.385 15.168 1.00 88.75 90 TRP A N 1
ATOM 673 C CA . TRP A 1 90 ? -12.066 11.310 16.139 1.00 88.75 90 TRP A CA 1
ATOM 674 C C . TRP A 1 90 ? -13.064 12.431 15.910 1.00 88.75 90 TRP A C 1
ATOM 676 O O . TRP A 1 90 ? -12.675 13.588 15.758 1.00 88.75 90 TRP A O 1
ATOM 686 N N . TYR A 1 91 ? -14.340 12.066 15.921 1.00 89.44 91 TYR A N 1
ATOM 687 C CA . TYR A 1 91 ? -15.456 12.991 15.831 1.00 89.44 91 TYR A CA 1
ATOM 688 C C . TYR A 1 91 ? -16.391 12.749 17.013 1.00 89.44 91 TYR A C 1
ATOM 690 O O . TYR A 1 91 ? -16.672 11.596 17.347 1.00 89.44 91 TYR A O 1
ATOM 698 N N . ILE A 1 92 ? -16.863 13.824 17.638 1.00 88.81 92 ILE A N 1
ATOM 699 C CA . ILE A 1 92 ? -17.902 13.783 18.672 1.00 88.81 92 ILE A CA 1
ATOM 700 C C . ILE A 1 92 ? -19.055 14.628 18.148 1.00 88.81 92 ILE A C 1
ATOM 702 O O . ILE A 1 92 ? -18.866 15.812 17.897 1.00 88.81 92 ILE A O 1
ATOM 706 N N . ASN A 1 93 ? -20.232 14.022 17.962 1.00 88.62 93 ASN A N 1
ATOM 707 C CA . ASN A 1 93 ? -21.401 14.689 17.369 1.00 88.62 93 ASN A CA 1
ATOM 708 C C . ASN A 1 93 ? -21.058 15.416 16.054 1.00 88.62 93 ASN A C 1
ATOM 710 O O . ASN A 1 93 ? -21.394 16.581 15.877 1.00 88.62 93 ASN A O 1
ATOM 714 N N . ASP A 1 94 ? -20.328 14.730 15.169 1.00 91.06 94 ASP A N 1
ATOM 715 C CA . ASP A 1 94 ? -19.848 15.234 13.873 1.00 91.06 94 ASP A CA 1
ATOM 716 C C . ASP A 1 94 ? -18.814 16.377 13.928 1.00 91.06 94 ASP A C 1
ATOM 718 O O . ASP A 1 94 ? -18.329 16.826 12.886 1.00 91.06 94 ASP A O 1
ATOM 722 N N . GLU A 1 95 ? -18.368 16.784 15.117 1.00 92.62 95 GLU A N 1
ATOM 723 C CA . GLU A 1 95 ? -17.292 17.761 15.284 1.00 92.62 95 GLU A CA 1
ATOM 724 C C . GLU A 1 95 ? -15.931 17.079 15.450 1.00 92.62 95 GLU A C 1
ATOM 726 O O . GLU A 1 95 ? -15.755 16.177 16.273 1.00 92.62 95 GLU A O 1
ATOM 731 N N . LEU A 1 96 ? -14.945 17.516 14.658 1.00 89.06 96 LEU A N 1
ATOM 732 C CA . LEU A 1 96 ? -13.579 16.999 14.721 1.00 89.06 96 LEU A CA 1
ATOM 733 C C . LEU A 1 96 ? -12.929 17.392 16.051 1.00 89.06 96 LEU A C 1
ATOM 735 O O . LEU A 1 96 ? -12.785 18.576 16.358 1.00 89.06 96 LEU A O 1
ATOM 739 N N . VAL A 1 97 ? -12.445 16.400 16.795 1.00 86.69 97 VAL A N 1
ATOM 740 C CA . VAL A 1 97 ? -11.708 16.639 18.038 1.00 86.69 97 VAL A CA 1
ATOM 741 C C . VAL A 1 97 ? -10.304 17.163 17.712 1.00 86.69 97 VAL A C 1
ATOM 743 O O . VAL A 1 97 ? -9.546 16.520 16.979 1.00 86.69 97 VAL A O 1
ATOM 746 N N . SER A 1 98 ? -9.934 18.328 18.252 1.00 76.75 98 SER A N 1
ATOM 747 C CA . SER A 1 98 ? -8.583 18.884 18.104 1.00 76.75 98 SER A CA 1
ATOM 748 C C . SER A 1 98 ? -7.564 18.091 18.933 1.00 76.75 98 SER A C 1
ATOM 750 O O . SER A 1 98 ? -7.836 17.691 20.065 1.00 76.75 98 SER A O 1
ATOM 752 N N . GLN A 1 99 ? -6.360 17.871 18.389 1.00 64.38 99 GLN A N 1
ATOM 753 C CA . GLN A 1 99 ? -5.316 17.099 19.082 1.00 64.38 99 GLN A CA 1
ATOM 754 C C . GLN A 1 99 ? -4.798 17.767 20.369 1.00 64.38 99 GLN A C 1
ATOM 756 O O . GLN A 1 99 ? -4.253 17.076 21.221 1.00 64.38 99 GLN A O 1
ATOM 761 N N . GLU A 1 100 ? -5.002 19.076 20.556 1.00 56.34 100 GLU A N 1
ATOM 762 C CA . GLU A 1 100 ? -4.596 19.782 21.783 1.00 56.34 100 GLU A CA 1
ATOM 763 C C . GLU A 1 100 ? -5.481 19.472 23.001 1.00 56.34 100 GLU A C 1
ATOM 765 O O . GLU A 1 100 ? -5.025 19.603 24.133 1.00 56.34 100 GLU A O 1
ATOM 770 N N . ASN A 1 101 ? -6.713 18.995 22.791 1.00 50.06 101 ASN A N 1
ATOM 771 C CA . ASN A 1 101 ? -7.679 18.724 23.863 1.00 50.06 101 ASN A CA 1
ATOM 772 C C . ASN A 1 101 ? -7.864 17.227 24.146 1.00 50.06 101 ASN A C 1
ATOM 774 O O . ASN A 1 101 ? -8.856 16.819 24.750 1.00 50.06 101 ASN A O 1
ATOM 778 N N . SER A 1 102 ? -6.948 16.381 23.672 1.00 51.53 102 SER A N 1
ATOM 779 C CA . SER A 1 102 ? -7.153 14.938 23.686 1.00 51.53 102 SER A CA 1
ATOM 780 C C . SER A 1 102 ? -5.871 14.176 24.022 1.00 51.53 102 SER A C 1
ATOM 782 O O . SER A 1 102 ? -4.915 14.241 23.252 1.00 51.53 102 SER A O 1
ATOM 784 N N . PRO A 1 103 ? -5.840 13.358 25.094 1.00 53.69 103 PRO A N 1
ATOM 785 C CA . PRO A 1 103 ? -4.784 12.367 25.316 1.00 53.69 103 PRO A CA 1
ATOM 786 C C .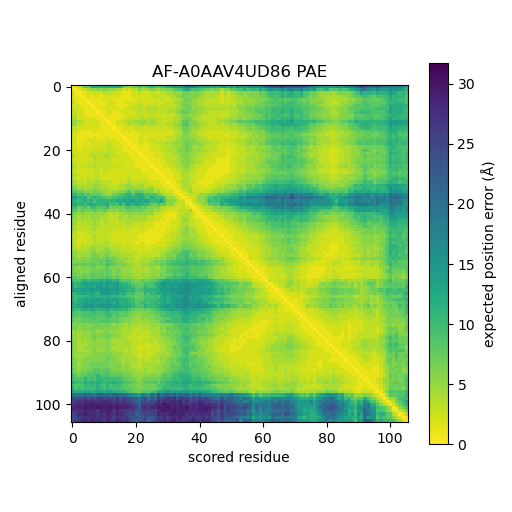 P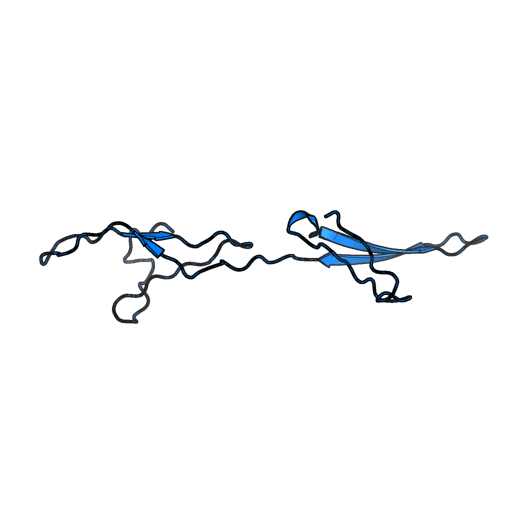RO A 1 103 ? -4.954 11.163 24.365 1.00 53.69 103 PRO A C 1
ATOM 788 O O . PRO A 1 103 ? -4.784 10.007 24.750 1.00 53.69 103 PRO A O 1
ATOM 791 N N . VAL A 1 104 ? -5.342 11.423 23.116 1.00 55.28 104 VAL A N 1
ATOM 792 C CA . VAL A 1 104 ? -5.642 10.419 22.100 1.00 55.28 104 VAL A CA 1
ATOM 793 C C . VAL A 1 104 ? -4.329 9.987 21.466 1.00 55.28 104 VAL A C 1
ATOM 795 O O . VAL A 1 104 ? -3.721 10.720 20.688 1.00 55.28 104 VAL A O 1
ATOM 798 N N . ARG A 1 105 ? -3.888 8.775 21.794 1.00 54.03 105 ARG A N 1
ATOM 799 C CA . ARG A 1 105 ? -2.857 8.073 21.029 1.00 54.03 105 ARG A CA 1
ATOM 800 C C . ARG A 1 105 ? -3.558 7.161 20.028 1.00 54.03 105 ARG A C 1
ATOM 802 O O . ARG A 1 105 ? -4.233 6.222 20.437 1.00 54.03 105 ARG A O 1
ATOM 809 N N . SER A 1 106 ? -3.437 7.489 18.744 1.00 48.81 106 SER A N 1
ATOM 810 C CA . SER A 1 106 ? -3.713 6.566 17.635 1.00 48.81 106 SER A CA 1
ATOM 811 C C . SER A 1 106 ? -2.645 5.485 17.557 1.00 48.81 106 SER A C 1
ATOM 813 O O . SER A 1 106 ? -1.462 5.874 17.706 1.00 48.81 106 SER A O 1
#

Foldseek 3Di:
DDKDWDPVPADPVGTDIPPDDQVNWDKDKDKDFDDPPPRDIDMDIDTDHDKFDFPDAWDKDDFDPDDDPPDDTDIDTGTHDIVPDDDDFDDDVNHTDDPVVDPDDD

Radius of gyration: 24.71 Å; Cα contacts (8 Å, |Δi|>4): 128; chains: 1; bounding box: 53×37×68 Å

Solvent-accessible surface area (backbone atoms only — not comparable to full-atom values): 7192 Å² total; per-residue (Å²): 121,73,71,42,77,40,65,94,73,34,59,100,88,45,84,36,76,39,60,80,48,79,80,69,37,46,77,46,74,50,76,50,70,50,62,85,92,74,57,48,71,50,72,52,77,47,77,45,85,59,75,41,73,45,89,53,76,65,46,81,42,77,58,71,99,74,83,60,95,88,61,85,87,57,68,45,78,45,70,45,75,39,37,70,76,77,88,84,83,60,63,60,96,86,39,75,66,57,75,89,81,43,99,76,78,128

pLDDT: mean 89.94, std 10.9, range [48.81, 97.81]

Mean predicted aligned error: 7.08 Å

InterPro domains:
  IPR007110 Immunoglobulin-like domain [PS50835] (58-106)
  IPR013162 CD80-like, immunoglobulin C2-set [PF08205] (64-101)
  IPR013783 Immunoglobulin-like fold [G3DSA:2.60.40.10] (46-106)
  IPR036179 Immunoglobulin-like domain superfamily [SSF48726] (57-100)